Protein AF-A0A1S1Y140-F1 (afdb_monomer_lite)

Structure (mmCIF, N/CA/C/O backbone):
data_AF-A0A1S1Y140-F1
#
_entry.id   AF-A0A1S1Y140-F1
#
loop_
_atom_site.group_PDB
_atom_site.id
_atom_site.type_symbol
_atom_site.label_atom_id
_atom_site.label_alt_id
_atom_site.label_comp_id
_atom_site.label_asym_id
_atom_site.label_entity_id
_atom_site.label_seq_id
_atom_site.pdbx_PDB_ins_code
_atom_site.Cartn_x
_atom_site.Cartn_y
_atom_site.Cartn_z
_atom_site.occupancy
_atom_site.B_iso_or_equiv
_atom_site.auth_seq_id
_atom_site.auth_comp_id
_atom_site.auth_asym_id
_atom_site.auth_atom_id
_atom_site.pdbx_PDB_model_num
ATOM 1 N N . MET A 1 1 ? -7.940 10.157 19.446 1.00 57.44 1 MET A N 1
ATOM 2 C CA . MET A 1 1 ? -7.669 10.537 18.038 1.00 57.44 1 MET A CA 1
ATOM 3 C C . MET A 1 1 ? -7.497 9.243 17.273 1.00 57.44 1 MET A C 1
ATOM 5 O O . MET A 1 1 ? -6.630 8.467 17.644 1.00 57.44 1 MET A O 1
ATOM 9 N N . ASN A 1 2 ? -8.353 8.969 16.287 1.00 66.44 2 ASN A N 1
ATOM 10 C CA . ASN A 1 2 ? -8.329 7.710 15.535 1.00 66.44 2 ASN A CA 1
ATOM 11 C C . ASN A 1 2 ? -7.170 7.719 14.521 1.00 66.44 2 ASN A C 1
ATOM 13 O O . ASN A 1 2 ? -7.365 7.903 13.318 1.00 66.44 2 ASN A O 1
ATOM 17 N N . THR A 1 3 ? -5.943 7.580 15.027 1.00 79.19 3 THR A N 1
ATOM 18 C CA . THR A 1 3 ? -4.694 7.655 14.253 1.00 79.19 3 THR A CA 1
ATOM 19 C C . THR A 1 3 ? -4.657 6.604 13.142 1.00 79.19 3 THR A C 1
ATOM 21 O O . THR A 1 3 ? -4.161 6.864 12.049 1.00 79.19 3 THR A O 1
ATOM 24 N N . LEU A 1 4 ? -5.262 5.441 13.394 1.00 78.44 4 LEU A N 1
ATOM 25 C CA . LEU A 1 4 ? -5.314 4.310 12.473 1.00 78.44 4 LEU A CA 1
ATOM 26 C C . LEU A 1 4 ? -6.150 4.621 11.221 1.00 78.44 4 LEU A C 1
ATOM 28 O O . LEU A 1 4 ? -5.706 4.366 10.102 1.00 78.44 4 LEU A O 1
ATOM 32 N N . ILE A 1 5 ? -7.301 5.286 11.382 1.00 80.69 5 ILE A N 1
ATOM 33 C CA . ILE A 1 5 ? -8.105 5.780 10.250 1.00 80.69 5 ILE A CA 1
ATOM 34 C C . ILE A 1 5 ? -7.333 6.843 9.468 1.00 80.69 5 ILE A C 1
ATOM 36 O O . ILE A 1 5 ? -7.335 6.820 8.237 1.00 80.69 5 ILE A O 1
ATOM 40 N N . TYR A 1 6 ? -6.652 7.754 10.169 1.00 83.44 6 TYR A N 1
ATOM 41 C CA . TYR A 1 6 ? -5.885 8.822 9.529 1.00 83.44 6 TYR A CA 1
ATOM 42 C C . TYR A 1 6 ? -4.770 8.251 8.646 1.00 83.44 6 TYR A C 1
ATOM 44 O O . TYR A 1 6 ? -4.639 8.639 7.483 1.00 83.44 6 TYR A O 1
ATOM 52 N N . TYR A 1 7 ? -4.012 7.276 9.155 1.00 86.00 7 TYR A N 1
ATOM 53 C CA . TYR A 1 7 ? -2.994 6.584 8.368 1.00 86.00 7 TYR A CA 1
ATOM 54 C C . TYR A 1 7 ? -3.595 5.782 7.223 1.00 86.00 7 TYR A C 1
ATOM 56 O O . TYR A 1 7 ? -3.082 5.884 6.116 1.00 86.00 7 TYR A O 1
ATOM 64 N N . SER A 1 8 ? -4.704 5.073 7.439 1.00 83.88 8 SER A N 1
ATOM 65 C CA . SER A 1 8 ? -5.377 4.310 6.379 1.00 83.88 8 SER A CA 1
ATOM 66 C C . SER A 1 8 ? -5.792 5.203 5.207 1.00 83.88 8 SER A C 1
ATOM 68 O O . SER A 1 8 ? -5.570 4.851 4.051 1.00 83.88 8 SER A O 1
ATOM 70 N N . PHE A 1 9 ? -6.323 6.397 5.493 1.00 86.81 9 PHE A N 1
ATOM 71 C CA . PHE A 1 9 ? -6.684 7.380 4.468 1.00 86.81 9 PHE A CA 1
ATOM 72 C C . PHE A 1 9 ? -5.462 7.938 3.733 1.00 86.81 9 PHE A C 1
ATOM 74 O O . PHE A 1 9 ? -5.473 8.036 2.507 1.00 86.81 9 PHE A O 1
ATOM 81 N N . ASN A 1 10 ? -4.388 8.261 4.461 1.00 89.75 10 ASN A N 1
ATOM 82 C CA . ASN A 1 10 ? -3.127 8.691 3.852 1.00 89.75 10 ASN A CA 1
ATOM 83 C C . ASN A 1 10 ? -2.532 7.591 2.964 1.00 89.75 10 ASN A C 1
ATOM 85 O O . ASN A 1 10 ? -2.064 7.879 1.867 1.00 89.75 10 ASN A O 1
ATOM 89 N N . LEU A 1 11 ? -2.598 6.332 3.401 1.00 88.94 11 LEU A N 1
ATOM 90 C CA . LEU A 1 11 ? -2.110 5.169 2.662 1.00 88.94 11 LEU A CA 1
ATOM 91 C C . LEU A 1 11 ? -2.956 4.920 1.407 1.00 88.94 11 LEU A C 1
ATOM 93 O O . LEU A 1 11 ? -2.407 4.627 0.348 1.00 88.94 11 LEU A O 1
ATOM 97 N N . LEU A 1 12 ? -4.274 5.116 1.481 1.00 89.62 12 LEU A N 1
ATOM 98 C CA . LEU A 1 12 ? -5.172 5.031 0.328 1.00 89.62 12 LEU A CA 1
ATOM 99 C C . LEU A 1 12 ? -4.870 6.126 -0.705 1.00 89.62 12 LEU A C 1
ATOM 101 O O . LEU A 1 12 ? -4.725 5.827 -1.891 1.00 89.62 12 LEU A O 1
ATOM 105 N N . ILE A 1 13 ? -4.707 7.376 -0.261 1.00 91.62 13 ILE A N 1
ATOM 106 C CA . ILE A 1 13 ? -4.315 8.498 -1.131 1.00 91.62 13 ILE A CA 1
ATOM 107 C C . ILE A 1 13 ? -2.940 8.230 -1.752 1.00 91.62 13 ILE A C 1
ATOM 109 O O . ILE A 1 13 ? -2.778 8.371 -2.963 1.00 91.62 13 ILE A O 1
ATOM 113 N N . LEU A 1 14 ? -1.969 7.781 -0.953 1.00 90.56 14 LEU A N 1
ATOM 114 C CA . LEU A 1 14 ? -0.637 7.404 -1.421 1.00 90.56 14 LEU A CA 1
ATOM 115 C C . LEU A 1 14 ? -0.716 6.304 -2.484 1.00 90.56 14 LEU A C 1
ATOM 117 O O . LEU A 1 14 ? -0.063 6.406 -3.515 1.00 90.56 14 LEU A O 1
ATOM 121 N N . THR A 1 15 ? -1.544 5.282 -2.266 1.00 89.38 15 THR A N 1
ATOM 122 C CA . THR A 1 15 ? -1.746 4.179 -3.216 1.00 89.38 15 THR A CA 1
ATOM 123 C C . THR A 1 15 ? -2.323 4.685 -4.536 1.00 89.38 15 THR A C 1
ATOM 125 O O . THR A 1 15 ? -1.853 4.289 -5.598 1.00 89.38 15 THR A O 1
ATOM 128 N N . LEU A 1 16 ? -3.288 5.606 -4.491 1.00 90.38 16 LEU A N 1
ATOM 129 C CA . LEU A 1 16 ? -3.859 6.258 -5.675 1.00 90.38 16 LEU A CA 1
ATOM 130 C C . LEU A 1 16 ? -2.816 7.080 -6.442 1.00 90.38 16 LEU A C 1
ATOM 132 O O . LEU A 1 16 ? -2.727 6.979 -7.667 1.00 90.38 16 LEU A O 1
ATOM 136 N N . VAL A 1 17 ? -1.997 7.853 -5.726 1.00 90.56 17 VAL A N 1
ATOM 137 C CA . VAL A 1 17 ? -0.898 8.626 -6.320 1.00 90.56 17 VAL A CA 1
ATOM 138 C C . VAL A 1 17 ? 0.141 7.692 -6.940 1.00 90.56 17 VAL A C 1
ATOM 140 O O . VAL A 1 17 ? 0.529 7.901 -8.086 1.00 90.56 17 VAL A O 1
ATOM 143 N N . LEU A 1 18 ? 0.550 6.628 -6.243 1.00 87.88 18 LEU A N 1
ATOM 144 C CA . LEU A 1 18 ? 1.497 5.634 -6.760 1.00 87.88 18 LEU A CA 1
ATOM 145 C C . LEU A 1 18 ? 0.943 4.887 -7.975 1.00 87.88 18 LEU A C 1
ATOM 147 O O . LEU A 1 18 ? 1.694 4.633 -8.914 1.00 87.88 18 LEU A O 1
ATOM 151 N N . LEU A 1 19 ? -0.355 4.581 -8.000 1.00 87.62 19 LEU A N 1
ATOM 152 C CA . LEU A 1 19 ? -1.015 3.963 -9.148 1.00 87.62 19 LEU A CA 1
ATOM 153 C C . LEU A 1 19 ? -1.003 4.905 -10.359 1.00 87.62 19 LEU A C 1
ATOM 155 O O . LEU A 1 19 ? -0.614 4.491 -11.450 1.00 87.62 19 LEU A O 1
ATOM 159 N N . LEU A 1 20 ? -1.385 6.174 -10.176 1.00 88.31 20 LEU A N 1
ATOM 160 C CA . LEU A 1 20 ? -1.379 7.184 -11.241 1.00 88.31 20 LEU A CA 1
ATOM 161 C C . LEU A 1 20 ? 0.039 7.434 -11.770 1.00 88.31 20 LEU A C 1
ATOM 163 O O . LEU A 1 20 ? 0.276 7.362 -12.976 1.00 88.31 20 LEU A O 1
ATOM 167 N N . VAL A 1 21 ? 1.000 7.665 -10.873 1.00 86.31 21 VAL A N 1
ATOM 168 C CA . VAL A 1 21 ? 2.410 7.894 -11.223 1.00 86.31 21 VAL A CA 1
ATOM 169 C C . VAL A 1 21 ? 3.019 6.650 -11.873 1.00 86.31 21 VAL A C 1
ATOM 171 O O . VAL A 1 21 ? 3.692 6.757 -12.899 1.00 86.31 21 VAL A O 1
ATOM 174 N N . GLY A 1 22 ? 2.734 5.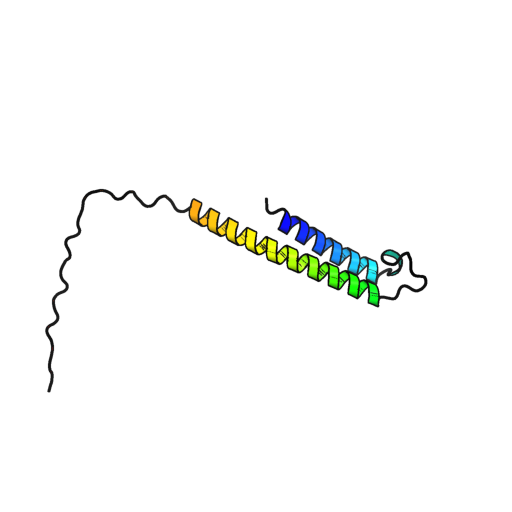464 -11.334 1.00 80.88 22 GLY A N 1
ATOM 175 C CA . GLY A 1 22 ? 3.188 4.185 -11.870 1.00 80.88 22 GLY A CA 1
ATOM 176 C C . GLY A 1 22 ? 2.587 3.860 -13.241 1.00 80.88 22 GLY A C 1
ATOM 177 O O . GLY A 1 22 ? 3.282 3.309 -14.091 1.00 80.88 22 GLY A O 1
ATOM 178 N N . LEU A 1 23 ? 1.338 4.246 -13.518 1.00 81.50 23 LEU A N 1
ATOM 179 C CA . LEU A 1 23 ? 0.733 4.086 -14.847 1.00 81.50 23 LEU A CA 1
ATOM 180 C C . LEU A 1 23 ? 1.298 5.075 -15.877 1.00 81.50 23 LEU A C 1
ATOM 182 O O . LEU A 1 23 ? 1.535 4.675 -17.020 1.00 81.50 23 LEU A O 1
ATOM 186 N N . ILE A 1 24 ? 1.540 6.335 -15.488 1.00 84.38 24 ILE A N 1
ATOM 187 C CA . ILE A 1 24 ? 2.112 7.371 -16.370 1.00 84.38 24 ILE A CA 1
ATOM 188 C C . ILE A 1 24 ? 3.574 7.053 -16.703 1.00 84.38 24 ILE A C 1
ATOM 190 O O . ILE A 1 24 ? 3.970 7.079 -17.872 1.00 84.38 24 ILE A O 1
ATOM 194 N N . LYS A 1 25 ? 4.386 6.722 -15.691 1.00 79.31 25 LYS A N 1
ATOM 195 C CA . LYS A 1 25 ? 5.759 6.243 -15.875 1.00 79.31 25 LYS A CA 1
ATOM 196 C C . LYS A 1 25 ? 6.052 5.058 -14.956 1.00 79.31 25 LYS A C 1
ATOM 198 O O . LYS A 1 25 ? 6.496 5.250 -13.824 1.00 79.31 25 LYS A O 1
ATOM 203 N N . PRO A 1 26 ? 5.965 3.821 -15.475 1.00 76.31 26 PRO A N 1
ATOM 204 C CA . PRO A 1 26 ? 6.226 2.630 -14.676 1.00 76.31 26 PRO A CA 1
ATOM 205 C C . PRO A 1 26 ? 7.672 2.565 -14.171 1.00 76.31 26 PRO A C 1
ATOM 207 O O . PRO A 1 26 ? 7.936 2.039 -13.094 1.00 76.31 26 PRO A O 1
ATOM 210 N N . LYS A 1 27 ? 8.600 3.202 -14.897 1.00 76.75 27 LYS A N 1
ATOM 211 C CA . LYS A 1 27 ? 10.014 3.346 -14.528 1.00 76.75 27 LYS A CA 1
ATOM 212 C C . LYS A 1 27 ? 10.248 4.195 -13.272 1.00 76.75 27 LYS A C 1
ATOM 214 O O . LYS A 1 27 ? 11.344 4.171 -12.741 1.00 76.75 27 LYS A O 1
ATOM 219 N N . TRP A 1 28 ? 9.262 4.964 -12.810 1.00 77.56 28 TRP A N 1
ATOM 220 C CA . TRP A 1 28 ? 9.404 5.765 -11.591 1.00 77.56 28 TRP A CA 1
ATOM 221 C C . TRP A 1 28 ? 9.239 4.908 -10.331 1.00 77.56 28 TRP A C 1
ATOM 223 O O . TRP A 1 28 ? 10.005 5.051 -9.387 1.00 77.56 28 TRP A O 1
ATOM 233 N N . LEU A 1 29 ? 8.290 3.965 -10.354 1.00 77.25 29 LEU A N 1
ATOM 234 C CA . LEU A 1 29 ? 8.123 2.961 -9.297 1.00 77.25 29 LEU A CA 1
ATOM 235 C C . LEU A 1 29 ? 9.145 1.824 -9.431 1.00 77.25 29 LEU A C 1
ATOM 237 O O . LEU A 1 29 ? 9.747 1.395 -8.455 1.00 77.25 29 LEU A O 1
ATOM 241 N N . LEU A 1 30 ? 9.337 1.335 -10.659 1.00 77.44 30 LEU A N 1
ATOM 242 C CA . LEU A 1 30 ? 10.267 0.260 -11.005 1.00 77.44 30 LEU A CA 1
ATOM 243 C C . LEU A 1 30 ? 11.532 0.858 -11.626 1.00 77.44 30 LEU A C 1
ATOM 245 O O . LEU A 1 30 ? 11.906 0.519 -12.750 1.00 77.44 30 LEU A O 1
ATOM 249 N N . PHE A 1 31 ? 12.186 1.764 -10.897 1.00 76.69 31 PHE A N 1
ATOM 250 C CA . PHE A 1 31 ? 13.433 2.416 -11.329 1.00 76.69 31 PHE A CA 1
ATOM 251 C C . PHE A 1 31 ? 14.577 1.429 -11.576 1.00 76.69 31 PHE A C 1
ATOM 253 O O . PHE A 1 31 ? 15.560 1.768 -12.229 1.00 76.69 31 PHE A O 1
ATOM 260 N N . TRP A 1 32 ? 14.422 0.198 -11.098 1.00 73.75 32 TRP A N 1
ATOM 261 C CA . TRP A 1 32 ? 15.408 -0.864 -11.195 1.00 73.75 32 TRP A CA 1
ATOM 262 C C . TRP A 1 32 ? 15.206 -1.821 -12.389 1.00 73.75 32 TRP A C 1
ATOM 264 O O . TRP A 1 32 ? 16.020 -2.715 -12.588 1.00 73.75 32 TRP A O 1
ATOM 274 N N . MET A 1 33 ? 14.153 -1.655 -13.204 1.00 69.19 33 MET A N 1
ATOM 275 C CA . MET A 1 33 ? 13.859 -2.563 -14.326 1.00 69.19 33 MET A CA 1
ATOM 276 C C . MET A 1 33 ? 14.057 -1.875 -15.689 1.00 69.19 33 MET A C 1
ATOM 278 O O . MET A 1 33 ? 13.511 -0.798 -15.929 1.00 69.19 33 MET A O 1
ATOM 282 N N . ASP A 1 34 ? 14.804 -2.509 -16.604 1.00 69.94 34 ASP A N 1
ATOM 283 C CA . ASP A 1 34 ? 15.130 -1.954 -17.935 1.00 69.94 34 ASP A CA 1
ATOM 284 C C . ASP A 1 34 ? 13.898 -1.755 -18.831 1.00 69.94 34 ASP A C 1
ATOM 286 O O . ASP A 1 34 ? 13.753 -0.726 -19.499 1.00 69.94 34 ASP A O 1
ATOM 290 N N . LYS A 1 35 ? 12.967 -2.719 -18.802 1.00 73.44 35 LYS A N 1
ATOM 291 C CA . LYS A 1 35 ? 11.657 -2.646 -19.470 1.00 73.44 35 LYS A CA 1
ATOM 292 C C . LYS A 1 35 ? 10.534 -2.780 -18.444 1.00 73.44 35 LYS A C 1
ATOM 294 O O . LYS A 1 35 ? 9.990 -3.870 -18.268 1.00 73.44 35 LYS A O 1
ATOM 299 N N . PRO A 1 36 ? 10.172 -1.690 -17.751 1.00 70.56 36 PRO A N 1
ATOM 300 C CA . PRO A 1 36 ? 9.131 -1.733 -16.747 1.00 70.56 36 PRO A CA 1
ATOM 301 C C . PRO A 1 36 ? 7.764 -1.859 -17.425 1.00 70.56 36 PRO A C 1
ATOM 303 O O . PRO A 1 36 ? 7.236 -0.909 -18.002 1.00 70.56 36 PRO A O 1
ATOM 306 N N . GLY A 1 37 ? 7.207 -3.069 -17.389 1.00 73.81 37 GLY A N 1
ATOM 307 C CA . GLY A 1 37 ? 5.823 -3.322 -17.774 1.00 73.81 37 GLY A CA 1
ATOM 308 C C . GLY A 1 37 ? 4.846 -2.712 -16.765 1.00 73.81 37 GLY A C 1
ATOM 309 O O . GLY A 1 37 ? 5.186 -2.490 -15.606 1.00 73.81 37 GLY A O 1
ATOM 310 N N . ARG A 1 38 ? 3.604 -2.464 -17.192 1.00 79.62 38 ARG A N 1
ATOM 311 C CA . ARG A 1 38 ? 2.550 -1.898 -16.325 1.00 79.62 38 ARG A CA 1
ATOM 312 C C . ARG A 1 38 ? 1.970 -2.919 -15.333 1.00 79.62 38 ARG A C 1
ATOM 314 O O . ARG A 1 38 ? 1.441 -2.529 -14.303 1.00 79.62 38 ARG A O 1
ATOM 321 N N . LEU A 1 39 ? 2.101 -4.216 -15.626 1.00 83.81 39 LEU A N 1
ATOM 322 C CA . LEU A 1 39 ? 1.586 -5.318 -14.802 1.00 83.81 39 LEU A CA 1
ATOM 323 C C . LEU A 1 39 ? 2.103 -5.322 -13.348 1.00 83.81 39 LEU A C 1
ATOM 325 O O . LEU A 1 39 ? 1.272 -5.348 -12.445 1.00 83.81 39 LEU A O 1
ATOM 329 N N . PRO A 1 40 ? 3.421 -5.257 -13.070 1.00 82.56 40 PRO A N 1
ATOM 330 C CA . PRO A 1 40 ? 3.925 -5.262 -11.693 1.00 82.56 40 PRO A CA 1
ATOM 331 C C . P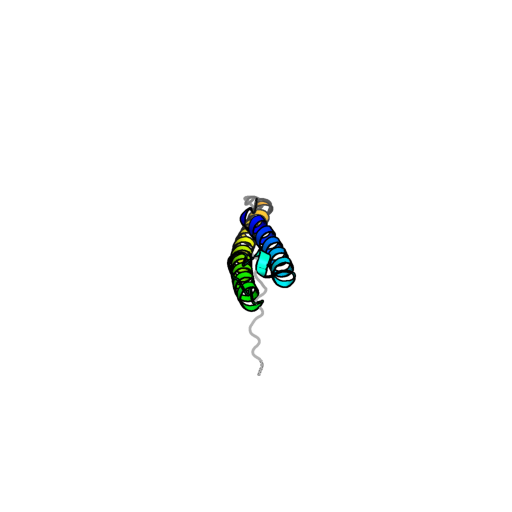RO A 1 40 ? 3.430 -4.082 -10.846 1.00 82.56 40 PRO A C 1
ATOM 333 O O . PRO A 1 40 ? 3.163 -4.262 -9.664 1.00 82.56 40 PRO A O 1
ATOM 336 N N . ILE A 1 41 ? 3.229 -2.897 -11.433 1.00 84.00 41 ILE A N 1
ATOM 337 C CA . ILE A 1 41 ? 2.643 -1.752 -10.709 1.00 84.00 41 ILE A CA 1
ATOM 338 C C . ILE A 1 41 ? 1.225 -2.048 -10.263 1.00 84.00 41 ILE A C 1
ATOM 340 O O . ILE A 1 41 ? 0.869 -1.705 -9.141 1.00 84.00 41 ILE A O 1
ATOM 344 N N . ILE A 1 42 ? 0.432 -2.694 -11.120 1.00 84.50 42 ILE A N 1
ATOM 345 C CA . ILE A 1 42 ? -0.936 -3.075 -10.778 1.00 84.50 42 ILE A CA 1
ATOM 346 C C . ILE A 1 42 ? -0.906 -4.033 -9.587 1.00 84.50 42 ILE A C 1
ATOM 348 O O . ILE A 1 42 ? -1.580 -3.765 -8.604 1.00 84.50 42 ILE A O 1
ATOM 352 N N . PHE A 1 43 ? -0.056 -5.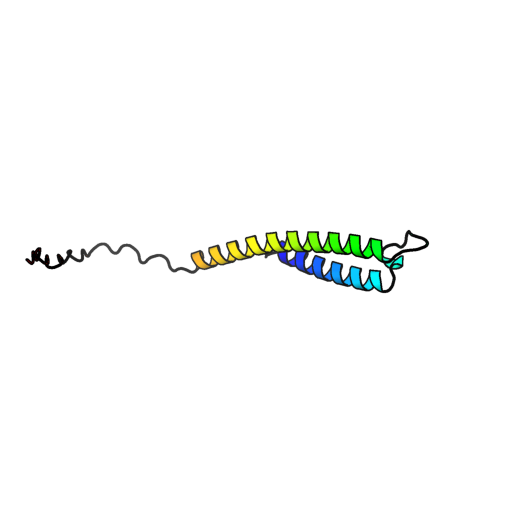066 -9.605 1.00 87.31 43 PHE A N 1
ATOM 353 C CA . PHE A 1 43 ? 0.072 -5.994 -8.473 1.00 87.31 43 PHE A CA 1
ATOM 354 C C . PHE A 1 43 ? 0.493 -5.305 -7.168 1.00 87.31 43 PHE A C 1
ATOM 356 O O . PHE A 1 43 ? -0.116 -5.548 -6.127 1.00 87.31 43 PHE A O 1
ATOM 363 N N . VAL A 1 44 ? 1.491 -4.416 -7.217 1.00 86.69 44 VAL A N 1
ATOM 364 C CA .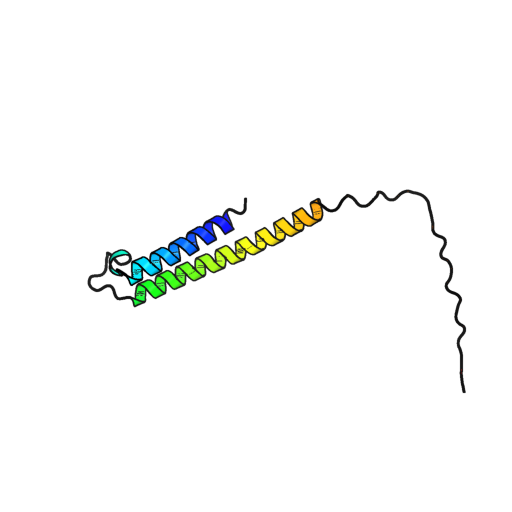 VAL A 1 44 ? 1.945 -3.663 -6.035 1.00 86.69 44 VAL A CA 1
ATOM 365 C C . VAL A 1 44 ? 0.840 -2.746 -5.511 1.00 86.69 44 VAL A C 1
ATOM 367 O O . VAL A 1 44 ? 0.576 -2.721 -4.309 1.00 86.69 44 VAL A O 1
ATOM 370 N N . CYS A 1 45 ? 0.153 -2.026 -6.399 1.00 87.75 45 CYS A N 1
ATOM 371 C CA . CYS A 1 45 ? -0.931 -1.129 -6.008 1.00 87.75 45 CYS A CA 1
ATOM 372 C C . CYS A 1 45 ? -2.150 -1.892 -5.486 1.00 87.75 45 CYS A C 1
ATOM 374 O O . CYS A 1 45 ? -2.778 -1.432 -4.540 1.00 87.75 45 CYS A O 1
ATOM 376 N N . THR A 1 46 ? -2.470 -3.064 -6.039 1.00 89.44 46 THR A N 1
ATOM 377 C CA . THR A 1 46 ? -3.527 -3.937 -5.509 1.00 89.44 46 THR A CA 1
ATOM 378 C C . THR A 1 46 ? -3.180 -4.429 -4.106 1.00 89.44 46 THR A C 1
ATOM 380 O O . THR A 1 46 ? -4.041 -4.391 -3.230 1.00 89.44 46 THR A O 1
ATOM 383 N N . GLY A 1 47 ? -1.924 -4.821 -3.862 1.00 91.19 47 GLY A N 1
ATOM 384 C CA . GLY A 1 47 ? -1.456 -5.197 -2.526 1.00 91.19 47 GLY A CA 1
ATOM 385 C C . GLY A 1 47 ? -1.570 -4.044 -1.527 1.00 91.19 47 GLY A C 1
ATOM 386 O O . GLY A 1 47 ? -2.164 -4.206 -0.465 1.00 91.19 47 GLY A O 1
ATOM 387 N N . LEU A 1 48 ? -1.085 -2.854 -1.893 1.00 89.31 48 LEU A N 1
ATOM 388 C CA . LEU A 1 48 ? -1.203 -1.649 -1.062 1.00 89.31 48 LEU A CA 1
ATOM 389 C C . LEU A 1 48 ? -2.659 -1.247 -0.809 1.00 89.31 48 LEU A C 1
ATOM 391 O O . LEU A 1 48 ? -3.012 -0.879 0.311 1.00 89.31 48 LEU A O 1
ATOM 395 N N . PHE A 1 49 ? -3.514 -1.368 -1.824 1.00 90.81 49 PHE A N 1
ATOM 396 C CA . PHE A 1 49 ? -4.939 -1.104 -1.694 1.00 90.81 49 PHE A CA 1
ATOM 397 C C . PHE A 1 49 ? -5.584 -2.064 -0.692 1.00 90.81 49 PHE A C 1
ATOM 399 O O . PHE A 1 49 ? -6.269 -1.609 0.222 1.00 90.81 49 PHE A O 1
ATOM 406 N N . MET A 1 50 ? -5.309 -3.368 -0.798 1.00 92.75 50 MET A N 1
ATOM 407 C CA . MET A 1 50 ? -5.779 -4.359 0.175 1.00 92.75 50 MET A CA 1
ATOM 408 C C . MET A 1 50 ? -5.281 -4.052 1.589 1.00 92.75 50 MET A C 1
ATOM 410 O O . MET A 1 50 ? -6.084 -4.061 2.518 1.00 92.75 50 MET A O 1
ATOM 414 N N . THR A 1 51 ? -4.005 -3.698 1.755 1.00 90.19 51 THR A N 1
ATOM 415 C CA . THR A 1 51 ? -3.460 -3.287 3.057 1.00 90.19 51 THR A CA 1
ATOM 416 C C . THR A 1 51 ? -4.206 -2.076 3.616 1.00 90.19 51 THR A C 1
ATOM 418 O O . THR A 1 51 ? -4.636 -2.101 4.767 1.00 90.19 51 THR A O 1
ATOM 421 N N . SER A 1 52 ? -4.432 -1.038 2.801 1.00 87.00 52 SER A N 1
ATOM 422 C CA . SER A 1 52 ? -5.195 0.142 3.229 1.00 87.00 52 SER A CA 1
ATOM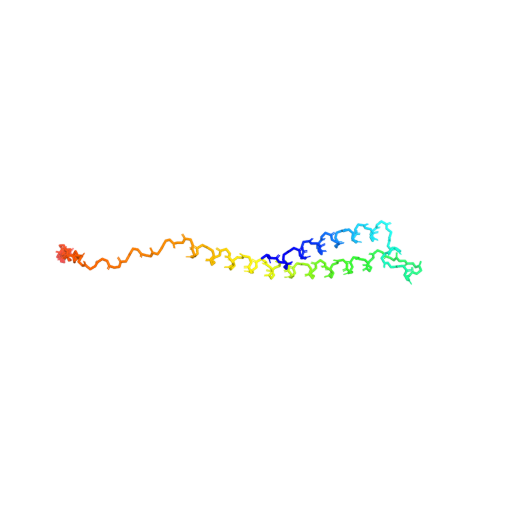 423 C C . SER A 1 52 ? -6.642 -0.197 3.591 1.00 87.00 52 SER A C 1
ATOM 425 O O . SER A 1 52 ? -7.169 0.349 4.556 1.00 87.00 52 SER A O 1
ATOM 427 N N . ALA A 1 53 ? -7.271 -1.126 2.865 1.00 87.88 53 ALA A N 1
ATOM 428 C CA . ALA A 1 53 ? -8.646 -1.548 3.102 1.00 87.88 53 ALA A CA 1
ATOM 429 C C . ALA A 1 53 ? -8.788 -2.333 4.415 1.00 87.88 53 ALA A C 1
ATOM 431 O O . ALA A 1 53 ? -9.740 -2.100 5.159 1.00 87.88 53 ALA A O 1
ATOM 432 N N . VAL A 1 54 ? -7.832 -3.214 4.729 1.00 89.12 54 VAL A N 1
ATOM 433 C CA . VAL A 1 54 ? -7.788 -3.940 6.011 1.00 89.12 54 VAL A CA 1
ATOM 434 C C . VAL A 1 54 ? -7.611 -2.958 7.166 1.00 89.12 54 VAL A C 1
ATOM 436 O O . VAL A 1 54 ? -8.416 -2.948 8.095 1.00 89.12 54 VAL A O 1
ATOM 439 N N . MET A 1 55 ? -6.625 -2.069 7.057 1.00 87.19 55 MET A N 1
ATOM 440 C CA . MET A 1 55 ? -6.311 -1.078 8.088 1.00 87.19 55 MET A CA 1
ATOM 441 C C . MET A 1 55 ? -7.481 -0.098 8.311 1.00 87.19 55 MET A C 1
ATOM 443 O O . MET A 1 55 ? -7.844 0.213 9.446 1.00 87.19 55 MET A O 1
ATOM 447 N N . TYR A 1 56 ? -8.158 0.315 7.234 1.00 86.06 56 TYR A N 1
ATOM 448 C CA . TYR A 1 56 ? -9.371 1.130 7.312 1.00 86.06 56 TYR A CA 1
ATOM 449 C C . TYR A 1 56 ? -10.535 0.377 7.972 1.00 86.06 56 TYR A C 1
ATOM 451 O O . TYR A 1 56 ? -11.274 0.957 8.771 1.00 86.06 56 TYR A O 1
ATOM 459 N N . GLY A 1 57 ? -10.704 -0.910 7.657 1.00 86.56 57 GLY A N 1
ATOM 460 C CA . GLY A 1 57 ? -11.737 -1.761 8.247 1.00 86.56 57 GLY A CA 1
ATOM 461 C C . GLY A 1 57 ? -11.575 -1.923 9.759 1.00 86.56 57 GLY A C 1
ATOM 462 O O . GLY A 1 57 ? -12.555 -1.785 10.499 1.00 86.56 57 GLY A O 1
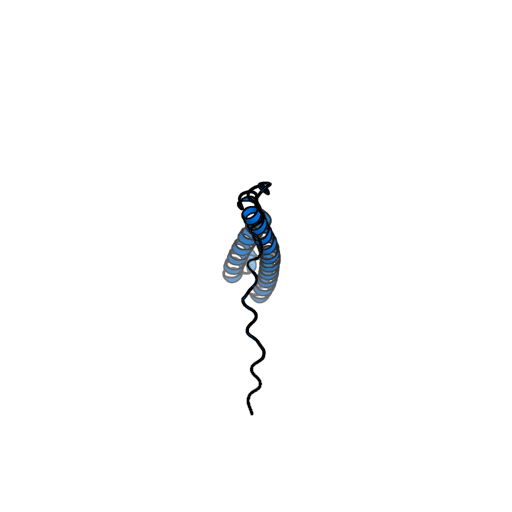ATOM 463 N N . GLU A 1 58 ? -10.344 -2.152 10.217 1.00 84.88 58 GLU A N 1
ATOM 464 C CA . GLU A 1 58 ? -9.997 -2.208 11.642 1.00 84.88 58 GLU A CA 1
ATOM 465 C C . GLU A 1 58 ? -10.231 -0.857 12.326 1.00 84.88 58 GLU A C 1
ATOM 467 O O . GLU A 1 58 ? -10.934 -0.789 13.337 1.00 84.88 58 GLU A O 1
ATOM 472 N N . GLY A 1 59 ? -9.775 0.241 11.715 1.00 82.06 59 GLY A N 1
ATOM 473 C CA . GLY A 1 59 ? -10.013 1.582 12.249 1.00 82.06 59 GLY A CA 1
ATOM 474 C C . GLY A 1 59 ? -11.504 1.929 12.367 1.00 82.06 59 GLY A C 1
ATOM 475 O O . GLY A 1 59 ? -11.932 2.538 13.347 1.00 82.06 59 GLY A O 1
ATOM 476 N N . ASN A 1 60 ? -12.339 1.504 11.412 1.00 83.69 60 ASN A N 1
ATOM 477 C CA . ASN A 1 60 ? -13.780 1.766 11.458 1.00 83.69 60 ASN A CA 1
ATOM 478 C C . ASN A 1 60 ? -14.486 0.997 12.592 1.00 83.69 60 ASN A C 1
ATOM 480 O O . ASN A 1 60 ? -15.477 1.478 13.146 1.00 83.69 60 ASN A O 1
ATOM 484 N N . LYS A 1 61 ? -13.977 -0.183 12.969 1.00 81.56 61 LYS A N 1
ATOM 485 C CA . LYS A 1 61 ? -14.474 -0.952 14.122 1.00 81.56 61 LYS A CA 1
ATOM 486 C C . LYS A 1 61 ? -14.197 -0.227 15.438 1.00 81.56 61 LYS A C 1
ATOM 488 O O . LYS A 1 61 ? -15.104 -0.141 16.268 1.00 81.56 61 LYS A O 1
ATOM 493 N N . GLU A 1 62 ? -13.002 0.339 15.597 1.00 78.56 62 GLU A N 1
ATOM 494 C CA . GLU A 1 62 ? -12.657 1.171 16.758 1.00 78.56 62 GLU A CA 1
ATOM 495 C C . GLU A 1 62 ? -13.516 2.437 16.826 1.00 78.56 62 GLU A C 1
ATOM 497 O O . GLU A 1 62 ? -14.105 2.716 17.869 1.00 78.56 62 GLU A O 1
ATOM 502 N N . LEU A 1 63 ? -13.701 3.145 15.706 1.00 78.50 63 LEU A N 1
ATOM 503 C CA . LEU A 1 63 ? -14.538 4.350 15.661 1.00 78.50 63 LEU A CA 1
ATOM 504 C C . LEU A 1 63 ? -15.993 4.068 16.070 1.00 78.50 63 LEU A C 1
ATOM 506 O O . LEU A 1 63 ? -16.613 4.868 16.771 1.00 78.50 63 LEU A O 1
ATOM 510 N N . GLN A 1 64 ? -16.549 2.933 15.644 1.00 79.62 64 GLN A N 1
ATOM 511 C CA . GLN A 1 64 ? -17.903 2.514 16.020 1.00 79.62 64 GLN A CA 1
ATOM 512 C C . GLN A 1 64 ? -17.998 2.189 17.518 1.00 79.62 64 GLN A C 1
ATOM 514 O O . GLN A 1 64 ? -18.983 2.554 18.162 1.00 79.62 64 GLN A O 1
ATOM 519 N N . ALA A 1 65 ? -16.975 1.547 18.090 1.00 79.88 65 ALA A N 1
ATOM 520 C CA . ALA A 1 65 ? -16.909 1.277 19.524 1.00 79.88 65 ALA A CA 1
ATOM 521 C C . ALA A 1 65 ? -16.778 2.573 20.341 1.00 79.88 65 ALA A C 1
ATOM 523 O O . ALA A 1 65 ? -17.469 2.734 21.347 1.00 79.88 65 ALA A O 1
ATOM 524 N N . GLU A 1 66 ? -15.966 3.524 19.876 1.00 76.19 66 GLU A N 1
ATOM 525 C CA . GLU A 1 66 ? -15.786 4.834 20.509 1.00 76.19 66 GLU A CA 1
ATOM 526 C C . GLU A 1 66 ? -17.095 5.640 20.481 1.00 76.19 66 GLU A C 1
ATOM 528 O O . GLU A 1 66 ? -17.528 6.161 21.510 1.00 76.19 66 GLU A O 1
ATOM 533 N N . LYS A 1 67 ? -17.805 5.655 19.343 1.00 78.75 67 LYS A N 1
ATOM 534 C CA . LYS A 1 67 ? -19.139 6.271 19.231 1.00 78.75 67 LYS A CA 1
ATOM 535 C C . LYS A 1 67 ? -20.171 5.601 20.139 1.00 78.75 67 LYS A C 1
ATOM 537 O O . LYS A 1 67 ? -20.975 6.294 20.756 1.00 78.75 67 LYS A O 1
ATOM 542 N N . ALA A 1 68 ? -20.142 4.273 20.262 1.00 79.44 68 ALA A N 1
ATOM 543 C CA . ALA A 1 68 ? -21.047 3.540 21.148 1.00 79.44 68 ALA A CA 1
ATOM 544 C C . ALA A 1 68 ? -20.763 3.807 22.640 1.00 79.44 68 ALA A C 1
ATOM 546 O O . ALA A 1 68 ? -21.694 3.871 23.445 1.00 79.44 68 ALA A O 1
ATOM 547 N N . GLN A 1 69 ? -19.496 3.988 23.020 1.00 76.44 69 GLN A N 1
ATOM 548 C CA . GLN A 1 69 ? -19.110 4.362 24.384 1.00 76.44 69 GLN A CA 1
ATOM 549 C C . GLN A 1 69 ? -19.463 5.819 24.697 1.00 76.44 69 GLN A C 1
ATOM 551 O O . GLN A 1 69 ? -20.002 6.094 25.766 1.00 76.44 69 GLN A O 1
ATOM 556 N N . GLN A 1 70 ? -19.245 6.739 23.754 1.00 76.56 70 GLN A N 1
ATOM 557 C CA . GLN A 1 70 ? -19.669 8.136 23.891 1.00 76.56 70 GLN A CA 1
ATOM 558 C C . GLN A 1 70 ? -21.196 8.255 23.991 1.00 76.56 70 GLN A C 1
ATOM 560 O O . GLN A 1 70 ? -21.689 9.015 24.819 1.00 76.56 70 GLN A O 1
ATOM 565 N N . ALA A 1 71 ? -21.950 7.451 23.234 1.00 74.12 71 ALA A N 1
ATOM 566 C CA . ALA A 1 71 ? -23.407 7.390 23.351 1.00 74.12 71 ALA A CA 1
ATOM 567 C C . ALA A 1 71 ? -23.861 6.892 24.735 1.00 74.12 71 ALA A C 1
ATOM 569 O O . ALA A 1 71 ? -24.811 7.431 25.293 1.00 74.12 71 ALA A O 1
ATOM 570 N N . LYS A 1 72 ? -23.153 5.920 25.332 1.00 68.94 72 LYS A N 1
ATOM 571 C CA . LYS A 1 72 ? -23.421 5.465 26.709 1.00 68.94 72 LYS A CA 1
ATOM 572 C C . LYS A 1 72 ? -23.039 6.503 27.767 1.00 68.94 72 LYS A C 1
ATOM 574 O O . LYS A 1 72 ? -23.743 6.617 28.765 1.00 68.94 72 LYS A O 1
ATOM 579 N N . ALA A 1 73 ? -21.970 7.268 27.545 1.00 63.47 73 ALA A N 1
ATOM 580 C CA . ALA A 1 73 ? -21.521 8.332 28.445 1.00 63.47 73 ALA A CA 1
ATOM 581 C C . ALA A 1 73 ? -22.383 9.609 28.374 1.00 63.47 73 ALA A C 1
ATOM 583 O O . ALA A 1 73 ? -22.326 10.429 29.285 1.00 63.47 73 ALA A O 1
ATOM 584 N N . GLN A 1 74 ? -23.176 9.779 27.311 1.00 59.50 74 GLN A N 1
ATOM 585 C CA . GLN A 1 74 ? -24.117 10.895 27.147 1.00 59.50 74 GLN A CA 1
ATOM 586 C C . GLN A 1 74 ? -25.555 10.553 27.564 1.00 59.50 74 GLN A C 1
ATOM 588 O O . GLN A 1 74 ? -26.395 11.450 27.618 1.00 59.50 74 GLN A O 1
ATOM 593 N N . THR A 1 75 ? -25.858 9.296 27.906 1.00 57.66 75 THR A N 1
ATOM 594 C CA . THR A 1 75 ? -27.090 8.982 28.642 1.00 57.66 75 THR A CA 1
ATOM 595 C C . THR A 1 75 ? -26.979 9.599 30.039 1.00 57.66 75 THR A C 1
ATOM 597 O O . THR A 1 75 ? -26.042 9.246 30.761 1.00 57.66 75 THR A O 1
ATOM 600 N N . PRO A 1 76 ? -27.894 10.501 30.451 1.00 65.00 76 PRO A N 1
ATOM 601 C CA . PRO A 1 76 ? -27.948 10.963 31.832 1.00 65.00 76 PRO A CA 1
ATOM 602 C C . PRO A 1 76 ? -28.016 9.750 32.769 1.00 65.00 76 PRO A C 1
ATOM 604 O O . PRO A 1 76 ? -28.599 8.730 32.377 1.00 65.00 76 PRO A O 1
ATOM 607 N N . PRO A 1 77 ? -27.445 9.824 33.988 1.00 63.97 77 PRO A N 1
ATOM 608 C CA . PRO A 1 77 ? -27.616 8.757 34.965 1.00 63.97 77 PRO A CA 1
ATOM 609 C C . PRO A 1 77 ? -29.111 8.422 35.078 1.00 63.97 77 PRO A C 1
ATOM 611 O O . PRO A 1 77 ? -29.933 9.346 35.028 1.00 63.97 77 PRO A O 1
ATOM 614 N N . PRO A 1 78 ? -29.488 7.132 35.206 1.00 64.31 78 PRO A N 1
ATOM 615 C CA . PRO A 1 78 ? -30.866 6.778 35.513 1.00 64.31 78 PRO A CA 1
ATOM 616 C C . PRO A 1 78 ? -31.303 7.636 36.703 1.00 64.31 78 PRO A C 1
ATOM 618 O O . PRO A 1 78 ? -30.516 7.745 37.654 1.00 64.31 78 PRO A O 1
ATOM 621 N N . PRO A 1 79 ? -32.486 8.280 36.670 1.00 57.97 79 PRO A N 1
ATOM 622 C CA . PRO A 1 79 ? -32.984 8.964 37.852 1.00 57.97 79 PRO A CA 1
ATOM 623 C C . PRO A 1 79 ? -32.897 7.973 39.012 1.00 57.97 79 PRO A C 1
ATOM 625 O O . PRO A 1 79 ? -33.316 6.819 38.878 1.00 57.97 79 PRO A O 1
ATOM 628 N N . ALA A 1 80 ? -32.236 8.399 40.092 1.00 59.97 80 ALA A N 1
ATOM 629 C CA . ALA A 1 80 ? -32.013 7.579 41.272 1.00 59.97 80 ALA A CA 1
ATOM 630 C C . ALA A 1 80 ? -33.325 6.880 41.666 1.00 59.97 80 ALA A C 1
ATOM 632 O O . ALA A 1 80 ? -34.387 7.500 41.525 1.00 59.97 80 ALA A O 1
ATOM 633 N N . PRO A 1 81 ? -33.288 5.622 42.148 1.00 53.03 81 PRO A N 1
ATOM 634 C CA . PRO A 1 81 ? -34.483 4.979 42.664 1.00 53.03 81 PRO A CA 1
ATOM 635 C C . PRO A 1 81 ? -34.984 5.847 43.817 1.00 53.03 81 PRO A C 1
ATOM 637 O O . PRO A 1 81 ? -34.404 5.872 44.901 1.00 53.03 81 PRO A O 1
ATOM 640 N N . THR A 1 82 ? -36.011 6.645 43.537 1.00 48.94 82 THR A N 1
ATOM 641 C CA . THR A 1 82 ? -36.660 7.471 44.541 1.00 48.94 82 THR A CA 1
ATOM 642 C C . THR A 1 82 ? -37.455 6.474 45.364 1.00 48.94 82 THR A C 1
ATOM 644 O O . THR A 1 82 ? -38.357 5.813 44.853 1.00 48.94 82 THR A O 1
ATOM 647 N N . GLY A 1 83 ? -36.995 6.238 46.592 1.00 55.31 83 GLY A N 1
ATOM 648 C CA . GLY A 1 83 ? -37.712 5.405 47.543 1.00 55.31 83 GLY A CA 1
ATOM 649 C C . GLY A 1 83 ? -39.107 5.983 47.772 1.00 55.31 83 GLY A C 1
ATOM 650 O O . GLY A 1 83 ? -39.228 7.172 48.048 1.00 55.31 83 GLY A O 1
ATOM 651 N N . GLY A 1 84 ? -40.123 5.125 47.655 1.00 57.91 84 GLY A N 1
ATOM 652 C CA . GLY A 1 84 ? -41.542 5.497 47.666 1.00 57.91 84 GLY A CA 1
ATOM 653 C C . GLY A 1 84 ? -41.937 6.037 46.291 1.00 57.91 84 GLY A C 1
ATOM 654 O O . GLY A 1 84 ? -41.439 7.059 45.860 1.00 57.91 84 GLY A O 1
ATOM 655 N N . ASP A 1 85 ? -42.726 5.357 45.475 1.00 48.88 85 ASP A N 1
ATOM 656 C CA . ASP A 1 85 ? -44.023 4.810 45.818 1.00 48.88 85 ASP A CA 1
ATOM 657 C C . ASP A 1 85 ? -44.300 3.537 45.026 1.00 48.88 85 ASP A C 1
ATOM 659 O O . ASP A 1 85 ? -43.972 3.409 43.848 1.00 48.88 85 ASP A O 1
ATOM 663 N N . VAL A 1 86 ? -44.944 2.587 45.689 1.00 55.41 86 VAL A N 1
ATOM 664 C CA . VAL A 1 86 ? -45.533 1.412 45.059 1.00 55.41 86 VAL A CA 1
ATOM 665 C C . VAL A 1 86 ? -46.728 1.900 44.227 1.00 55.41 86 VAL A C 1
ATOM 667 O O . VAL A 1 86 ? -47.710 2.339 44.832 1.00 55.41 86 VAL A O 1
ATOM 670 N N . PRO A 1 87 ? -46.761 1.802 42.882 1.00 47.84 87 PRO A N 1
ATOM 671 C CA . PRO A 1 87 ? -48.044 1.741 42.218 1.00 47.84 87 PRO A CA 1
ATOM 672 C C . PRO A 1 87 ? -48.552 0.329 42.482 1.00 47.84 87 PRO A C 1
ATOM 674 O O . PRO A 1 87 ? -48.143 -0.640 41.840 1.00 47.84 87 PRO A O 1
ATOM 677 N N . VAL A 1 88 ? -49.397 0.223 43.507 1.00 55.66 88 VAL A N 1
ATOM 678 C CA . VAL A 1 88 ? -50.283 -0.913 43.737 1.00 55.66 88 VAL A CA 1
ATOM 679 C C . VAL A 1 88 ? -50.768 -1.425 42.386 1.00 55.66 88 VAL A C 1
ATOM 681 O O . VAL A 1 88 ? -51.402 -0.708 41.611 1.00 55.66 88 VAL A O 1
ATOM 684 N N . VAL A 1 89 ? -50.423 -2.682 42.122 1.00 57.78 89 VAL A N 1
ATOM 685 C CA . VAL A 1 89 ? -50.955 -3.506 41.047 1.00 57.78 89 VAL A CA 1
ATOM 686 C C . VAL A 1 89 ? -52.464 -3.295 41.012 1.00 57.78 89 VAL A C 1
ATOM 688 O O . VAL A 1 89 ? -53.161 -3.734 41.923 1.00 57.78 89 VAL A O 1
ATOM 691 N N . LYS A 1 90 ? -52.994 -2.622 39.986 1.00 51.03 90 LYS A N 1
ATOM 692 C CA . LYS A 1 90 ? -54.421 -2.741 39.689 1.00 51.03 90 LYS A CA 1
ATOM 693 C C . LYS A 1 90 ? -54.592 -4.105 39.022 1.00 51.03 90 LYS A C 1
ATOM 695 O O . LYS A 1 90 ? -54.061 -4.281 37.923 1.00 51.03 90 LYS A O 1
ATOM 700 N N . PRO A 1 91 ? -55.269 -5.086 39.645 1.00 47.81 91 PRO A N 1
ATOM 701 C CA . PRO A 1 91 ? -55.500 -6.363 38.994 1.00 47.81 91 PRO A CA 1
ATOM 702 C C . PRO A 1 91 ? -56.347 -6.108 37.748 1.00 47.81 91 PRO A C 1
ATOM 704 O O . PRO A 1 91 ? -57.377 -5.430 37.817 1.00 47.81 91 PRO A O 1
ATOM 707 N N . ALA A 1 92 ? -55.896 -6.624 36.606 1.00 59.19 92 ALA A N 1
ATOM 708 C CA . ALA A 1 92 ? -56.723 -6.717 35.415 1.00 59.19 92 ALA A CA 1
ATOM 709 C C . ALA A 1 92 ? -58.054 -7.396 35.795 1.00 59.19 92 ALA A C 1
ATOM 711 O O . ALA A 1 92 ? -58.025 -8.396 36.521 1.00 59.19 92 ALA A O 1
ATOM 712 N N . PRO A 1 93 ? -59.221 -6.893 35.352 1.00 45.34 93 PRO A N 1
ATOM 713 C CA . PRO A 1 93 ? -60.461 -7.631 35.517 1.00 45.34 93 PRO A CA 1
ATOM 714 C C . PRO A 1 93 ? -60.296 -8.984 34.829 1.00 45.34 93 PRO A C 1
ATOM 716 O O . PRO A 1 93 ? -60.052 -9.049 33.625 1.00 45.34 93 PRO A O 1
ATOM 719 N N . ALA A 1 94 ? -60.391 -10.060 35.607 1.00 60.53 94 ALA A N 1
ATOM 720 C CA . ALA A 1 94 ? -60.443 -11.415 35.095 1.00 60.53 94 ALA A CA 1
ATOM 721 C C . ALA A 1 94 ? -61.637 -11.527 34.135 1.00 60.53 94 ALA A C 1
ATOM 723 O O . ALA A 1 94 ? -62.790 -11.602 34.568 1.00 60.53 94 ALA A O 1
ATOM 724 N N . ALA A 1 95 ? -61.370 -11.519 32.829 1.00 52.69 95 ALA A N 1
ATOM 725 C CA . ALA A 1 95 ? -62.350 -11.949 31.850 1.00 52.69 95 ALA A CA 1
ATOM 726 C C . ALA A 1 95 ? -62.526 -13.461 32.037 1.00 52.69 95 ALA A C 1
ATOM 728 O O . ALA A 1 95 ? -61.652 -14.261 31.707 1.00 52.69 95 ALA A O 1
ATOM 729 N N . LYS A 1 96 ? -63.637 -13.816 32.686 1.00 57.22 96 LYS A N 1
ATOM 730 C CA . LYS A 1 96 ? -64.104 -15.183 32.924 1.00 57.22 96 LYS A CA 1
ATOM 731 C C . LYS A 1 96 ? -64.108 -16.011 31.627 1.00 57.22 96 LYS A C 1
ATOM 733 O O . LYS A 1 96 ? -64.335 -15.450 30.555 1.00 57.22 96 LYS A O 1
ATOM 738 N N . PRO A 1 97 ? -63.923 -17.340 31.727 1.00 54.16 97 PRO A N 1
ATOM 739 C CA . PRO A 1 97 ? -63.929 -18.231 30.576 1.00 54.16 97 PRO A CA 1
ATOM 740 C C . PRO A 1 97 ? -65.328 -18.254 29.955 1.00 54.16 97 PRO A C 1
ATOM 742 O O . PRO A 1 97 ? -66.292 -18.658 30.604 1.00 54.16 97 PRO A O 1
ATOM 745 N N . ALA A 1 98 ? -65.442 -17.810 28.706 1.00 50.41 98 ALA A N 1
ATOM 746 C CA . ALA A 1 98 ? -66.640 -18.011 27.908 1.00 50.41 98 ALA A CA 1
ATOM 747 C C . ALA A 1 98 ? -66.452 -19.274 27.064 1.00 50.41 98 ALA A C 1
ATOM 749 O O . ALA A 1 98 ? -65.965 -19.239 25.938 1.00 50.41 98 ALA A O 1
ATOM 750 N N . THR A 1 99 ? -66.830 -20.398 27.665 1.00 52.00 99 THR A N 1
ATOM 751 C CA . THR A 1 99 ? -67.450 -21.535 26.984 1.00 52.00 99 THR A CA 1
ATOM 752 C C . THR A 1 99 ? -68.455 -21.002 25.971 1.00 52.00 99 THR A C 1
ATOM 754 O O . THR A 1 99 ? -69.292 -20.192 26.364 1.00 52.00 99 THR A O 1
ATOM 757 N N . GLN A 1 100 ? -68.441 -21.462 24.723 1.00 49.31 100 GLN A N 1
ATOM 758 C CA . GLN A 1 100 ? -69.651 -21.404 23.906 1.00 49.31 100 GLN A CA 1
ATOM 759 C C . GLN A 1 100 ? -69.795 -22.650 23.011 1.00 49.31 100 GLN A C 1
ATOM 761 O O . GLN A 1 100 ? -68.784 -23.299 22.737 1.00 49.31 100 GLN A O 1
ATOM 766 N N . PRO A 1 101 ? -71.059 -23.010 22.709 1.00 57.72 101 PRO A N 1
ATOM 767 C CA . PRO A 1 101 ? -71.551 -24.355 22.391 1.00 57.72 101 PRO A CA 1
ATOM 768 C C . PRO A 1 101 ? -71.404 -24.788 20.930 1.00 57.72 101 PRO A C 1
ATOM 770 O O . PRO A 1 101 ? -71.228 -23.913 20.053 1.00 57.72 101 PRO A O 1
#

pLDDT: mean 74.5, std 13.71, range [45.34, 92.75]

Radius of gyration: 31.02 Å; chains: 1; bounding box: 87×35×67 Å

Foldseek 3Di:
DLVLLVVLVVLLVVLVVLLVVCVVPVCVVVVPDPDRDSVVSVVVSVVSNVVSVVSNVVSVVVVVVVVVVVVVVPPDPDPPPPPDDDPPDPDDPPPDDDDDD

Sequence (101 aa):
MNTLIYYSFNLLILTLVLLLVGLIKPKWLLFWMDKPGRLPIIFVCTGLFMTSAVMYGEGNKELQAEKAQQAKAQTPPPPAPTGGDVPVVKPAPAAKPATQP

Secondary structure (DSSP, 8-state):
--HHHHHHHHHHHHHHHHHHHHHH-HHHH-TT-SS--HHHHHHHHHHHHHHHHHHHHHHHHHHHHHHHHHHHHTSPPPPP--S-------PPP--------